Protein AF-A0A7S3MWJ5-F1 (afdb_monomer_lite)

Organism: NCBI:txid197538

pLDDT: mean 77.78, std 12.72, range [36.0, 94.38]

InterPro domains:
  IPR013099 Potassium channel domain [PF07885] (22-75)
  IPR028325 Voltage-gated potassium channel [PTHR11537] (12-87)

Secondary structure (DSSP, 8-state):
----THHHHHHHHHTSTT--TTSHHHHHHHHHHHHTT----SS---SHHHHHHHHHHHHHHHHHHHHHHHHHHHHHS--HHHHHHHHHHHHHHHHHHHHHHHHHHHHHHHHHHHHHHHH-TTHHHH-HHHHHHHHHTT--------GGGTGGG-

Radius of gyration: 41.62 Å; chains: 1; bounding box: 65×36×109 Å

Structure (mmCIF, N/CA/C/O backbone):
data_AF-A0A7S3MWJ5-F1
#
_entry.id   AF-A0A7S3MWJ5-F1
#
loop_
_atom_site.group_PDB
_atom_site.id
_atom_site.type_symbol
_atom_site.label_atom_id
_atom_site.label_alt_id
_atom_site.label_comp_id
_atom_site.label_asym_id
_atom_site.label_entity_id
_atom_site.label_seq_id
_atom_site.pdbx_PDB_ins_code
_atom_site.Cartn_x
_atom_site.Cartn_y
_atom_site.Cartn_z
_atom_site.occupancy
_atom_site.B_iso_or_equiv
_atom_site.auth_seq_id
_atom_site.auth_comp_id
_atom_site.auth_asym_id
_atom_site.auth_atom_id
_atom_site.pdbx_PDB_model_num
ATOM 1 N N . MET A 1 1 ? 3.717 13.759 -27.742 1.00 36.00 1 MET A N 1
ATOM 2 C CA . MET A 1 1 ? 4.477 14.243 -26.561 1.00 36.00 1 MET A CA 1
ATOM 3 C C . MET A 1 1 ? 4.924 13.112 -25.626 1.00 36.00 1 MET A C 1
ATOM 5 O O . MET A 1 1 ? 5.861 13.323 -24.877 1.00 36.00 1 MET A O 1
ATOM 9 N N . PHE A 1 2 ? 4.318 11.915 -25.696 1.00 42.34 2 PHE A N 1
ATOM 10 C CA . PHE A 1 2 ? 4.763 10.694 -24.997 1.00 42.34 2 PHE A CA 1
ATOM 11 C C . PHE A 1 2 ? 5.429 9.687 -25.960 1.00 42.34 2 PHE A C 1
ATOM 13 O O . PHE A 1 2 ? 5.389 8.483 -25.746 1.00 42.34 2 PHE A O 1
ATOM 20 N N . GLU A 1 3 ? 5.990 10.174 -27.067 1.00 43.28 3 GLU A N 1
ATOM 21 C CA . GLU A 1 3 ? 6.879 9.372 -27.902 1.00 43.28 3 GLU A CA 1
ATOM 22 C C . GLU A 1 3 ? 8.285 9.704 -27.427 1.00 43.28 3 GLU A C 1
ATOM 24 O O . GLU A 1 3 ? 8.800 10.791 -27.679 1.00 43.28 3 GLU A O 1
ATOM 29 N N . LEU A 1 4 ? 8.855 8.802 -26.630 1.00 56.38 4 LEU A N 1
ATOM 30 C CA . LEU A 1 4 ? 10.290 8.772 -26.369 1.00 56.38 4 LEU A CA 1
ATOM 31 C C . LEU A 1 4 ? 11.054 8.891 -27.704 1.00 56.38 4 LEU A C 1
ATOM 33 O O . LEU A 1 4 ? 10.513 8.490 -28.738 1.00 56.38 4 LEU A O 1
ATOM 37 N N . PRO A 1 5 ? 12.321 9.339 -27.691 1.00 59.81 5 PRO A N 1
ATOM 38 C CA . PRO A 1 5 ? 13.199 9.407 -28.863 1.00 59.81 5 PRO A CA 1
ATOM 39 C C . PRO A 1 5 ? 13.597 8.003 -29.356 1.00 59.81 5 PRO A C 1
ATOM 41 O O . PRO A 1 5 ? 14.734 7.765 -29.726 1.00 59.81 5 PRO A O 1
ATOM 44 N N . LEU A 1 6 ? 12.687 7.029 -29.315 1.00 60.22 6 LEU A N 1
ATOM 45 C CA . LEU A 1 6 ? 12.860 5.665 -29.789 1.00 60.22 6 LEU A CA 1
ATOM 46 C C . LEU A 1 6 ? 13.131 5.653 -31.286 1.00 60.22 6 LEU A C 1
ATOM 48 O O . LEU A 1 6 ? 14.022 4.947 -31.733 1.00 60.22 6 LEU A O 1
ATOM 52 N N . ASN A 1 7 ? 12.397 6.447 -32.064 1.00 59.94 7 ASN A N 1
ATOM 53 C CA . ASN A 1 7 ? 12.634 6.569 -33.500 1.00 59.94 7 ASN A CA 1
ATOM 54 C C . ASN A 1 7 ? 14.029 7.145 -33.798 1.00 59.94 7 ASN A C 1
ATOM 56 O O . ASN A 1 7 ? 14.731 6.615 -34.654 1.00 59.94 7 ASN A O 1
ATOM 60 N N . GLU A 1 8 ? 14.448 8.167 -33.056 1.00 61.81 8 GLU A N 1
ATOM 61 C CA . GLU A 1 8 ? 15.732 8.850 -33.219 1.00 61.81 8 GLU A CA 1
ATOM 62 C C . GLU A 1 8 ? 16.906 8.008 -32.694 1.00 61.81 8 GLU A C 1
ATOM 64 O O . GLU A 1 8 ? 17.940 7.898 -33.346 1.00 61.81 8 GLU A O 1
ATOM 69 N N . PHE A 1 9 ? 16.716 7.314 -31.572 1.00 64.75 9 PHE A N 1
ATOM 70 C CA . PHE A 1 9 ? 17.653 6.340 -31.015 1.00 64.75 9 PHE A CA 1
ATOM 71 C C . PHE A 1 9 ? 17.886 5.170 -31.972 1.00 64.75 9 PHE A C 1
ATOM 73 O O . PHE A 1 9 ? 19.026 4.800 -32.249 1.00 64.75 9 PHE A O 1
ATOM 80 N N . VAL A 1 10 ? 16.799 4.615 -32.519 1.00 64.00 10 VAL A N 1
ATOM 81 C CA . VAL A 1 10 ? 16.852 3.535 -33.510 1.00 64.00 10 VAL A CA 1
ATOM 82 C C . VAL A 1 10 ? 17.524 3.996 -34.788 1.00 64.00 10 VAL A C 1
ATOM 84 O O . VAL A 1 10 ? 18.268 3.230 -35.387 1.00 64.00 10 VAL A O 1
ATOM 87 N N . PHE A 1 11 ? 17.276 5.232 -35.212 1.00 63.50 11 PHE A N 1
ATOM 88 C CA . PHE A 1 11 ? 17.922 5.792 -36.388 1.00 63.50 11 PHE A CA 1
ATOM 89 C C . PHE A 1 11 ? 19.430 5.973 -36.168 1.00 63.50 11 PHE A C 1
ATOM 91 O O . PHE A 1 11 ? 20.218 5.558 -37.008 1.00 63.50 11 PHE A O 1
ATOM 98 N N . MET A 1 12 ? 19.842 6.489 -35.008 1.00 64.62 12 MET A N 1
ATOM 99 C CA . MET A 1 12 ? 21.245 6.814 -34.736 1.00 64.62 12 MET A CA 1
ATOM 100 C C . MET A 1 12 ? 22.150 5.587 -34.534 1.00 64.62 12 MET A C 1
ATOM 102 O O . MET A 1 12 ? 23.342 5.660 -34.826 1.00 64.62 12 MET A O 1
ATOM 106 N N . ASP A 1 13 ? 21.615 4.457 -34.058 1.00 68.81 13 ASP A N 1
ATOM 107 C CA . ASP A 1 13 ? 22.394 3.215 -33.912 1.00 68.81 13 ASP A CA 1
ATOM 108 C C . ASP A 1 13 ? 22.216 2.239 -35.093 1.00 68.81 13 ASP A C 1
ATOM 110 O O . ASP A 1 13 ? 22.936 1.244 -35.175 1.00 68.81 13 ASP A O 1
ATOM 114 N N . LYS A 1 14 ? 21.307 2.516 -36.045 1.00 65.06 14 LYS A N 1
ATOM 115 C CA . LYS A 1 14 ? 21.168 1.747 -37.303 1.00 65.06 14 LYS A CA 1
ATOM 116 C C . LYS A 1 14 ? 22.391 1.869 -38.211 1.00 65.06 14 LYS A C 1
ATOM 118 O O . LYS A 1 14 ? 22.716 0.909 -38.903 1.00 65.06 14 LYS A O 1
ATOM 123 N N . ASP A 1 15 ? 23.079 3.006 -38.160 1.00 66.06 15 ASP A N 1
ATOM 124 C CA . ASP A 1 15 ? 24.245 3.301 -39.003 1.00 66.06 15 ASP A CA 1
ATOM 125 C C . ASP A 1 15 ? 25.562 2.706 -38.455 1.00 66.06 15 ASP A C 1
ATOM 127 O O . ASP A 1 15 ? 26.628 2.863 -39.055 1.00 66.06 15 ASP A O 1
ATOM 131 N N . ALA A 1 16 ? 25.520 2.014 -37.310 1.00 65.94 16 ALA A N 1
ATOM 132 C CA . ALA A 1 16 ? 26.692 1.409 -36.685 1.00 65.94 16 ALA A CA 1
ATOM 133 C C . ALA A 1 16 ? 27.022 0.014 -37.266 1.00 65.94 16 ALA A C 1
ATOM 135 O O . ALA A 1 16 ? 26.116 -0.799 -37.477 1.00 65.94 16 ALA A O 1
ATOM 136 N N . PRO A 1 17 ? 28.311 -0.334 -37.463 1.00 55.88 17 PRO A N 1
ATOM 137 C CA . PRO A 1 17 ? 28.698 -1.693 -37.838 1.00 55.88 17 PRO A CA 1
ATOM 138 C C . PRO A 1 17 ? 28.323 -2.679 -36.714 1.00 55.88 17 PRO A C 1
ATOM 140 O O . PRO A 1 17 ? 28.638 -2.438 -35.549 1.00 55.88 17 PRO A O 1
ATOM 143 N N . HIS A 1 18 ? 27.647 -3.782 -37.067 1.00 61.66 18 HIS A N 1
ATOM 144 C CA . HIS A 1 18 ? 27.005 -4.748 -36.150 1.00 61.66 18 HIS A CA 1
ATOM 145 C C . HIS A 1 18 ? 25.787 -4.212 -35.368 1.00 61.66 18 HIS A C 1
ATOM 147 O O . HIS A 1 18 ? 25.642 -4.470 -34.173 1.00 61.66 18 HIS A O 1
ATOM 153 N N . SER A 1 19 ? 24.893 -3.471 -36.033 1.00 62.34 19 SER A N 1
ATOM 154 C CA . SER A 1 19 ? 23.639 -3.011 -35.422 1.00 62.34 19 SER A CA 1
ATOM 155 C C . SER A 1 19 ? 22.585 -4.123 -35.334 1.00 62.34 19 SER A C 1
ATOM 157 O O . SER A 1 19 ? 22.102 -4.632 -36.346 1.00 62.34 19 SER A O 1
ATOM 159 N N . TYR A 1 20 ? 22.177 -4.464 -34.110 1.00 64.50 20 TYR A N 1
ATOM 160 C CA . TYR A 1 20 ? 21.045 -5.359 -33.825 1.00 64.50 20 TYR A CA 1
ATOM 161 C C . TYR A 1 20 ? 19.686 -4.625 -33.851 1.00 64.50 20 TYR A C 1
ATOM 163 O O . TYR A 1 20 ? 18.637 -5.240 -33.638 1.00 64.50 20 TYR A O 1
ATOM 171 N N . PHE A 1 21 ? 19.690 -3.311 -34.119 1.00 65.25 21 PHE A N 1
ATOM 172 C CA . PHE A 1 21 ? 18.526 -2.413 -34.052 1.00 65.25 21 PHE A CA 1
ATOM 173 C C . PHE A 1 21 ? 17.782 -2.249 -35.386 1.00 65.25 21 PHE A C 1
ATOM 175 O O . PHE A 1 21 ? 17.010 -1.307 -35.579 1.00 65.25 21 PHE A O 1
ATOM 182 N N . THR A 1 22 ? 17.971 -3.180 -36.321 1.00 63.84 22 THR A N 1
ATOM 183 C CA . THR A 1 22 ? 17.216 -3.233 -37.582 1.00 63.84 22 THR A CA 1
ATOM 184 C C . THR A 1 22 ? 15.730 -3.524 -37.355 1.00 63.84 22 THR A C 1
ATOM 186 O O . THR A 1 22 ? 14.883 -2.979 -38.065 1.00 63.84 22 THR A O 1
ATOM 189 N N . HIS A 1 23 ? 15.400 -4.315 -36.328 1.00 72.94 23 HIS A N 1
ATOM 190 C CA . HIS A 1 23 ? 14.028 -4.634 -35.935 1.00 72.94 23 HIS A CA 1
ATOM 191 C C . HIS A 1 23 ? 13.543 -3.753 -34.777 1.00 72.94 23 HIS A C 1
ATOM 193 O O . HIS A 1 23 ? 14.165 -3.705 -33.719 1.00 72.94 23 HIS A O 1
ATOM 199 N N . ILE A 1 24 ? 12.363 -3.142 -34.940 1.00 74.12 24 ILE A N 1
ATOM 200 C CA . ILE A 1 24 ? 11.725 -2.285 -33.924 1.00 74.12 24 ILE A CA 1
ATOM 201 C C . ILE A 1 24 ? 11.528 -2.987 -32.568 1.00 74.12 24 ILE A C 1
ATOM 203 O O . ILE A 1 24 ? 11.616 -2.353 -31.519 1.00 74.12 24 ILE A O 1
ATOM 207 N N . PHE A 1 25 ? 11.315 -4.308 -32.576 1.00 80.44 25 PHE A N 1
ATOM 208 C CA . PHE A 1 25 ? 11.131 -5.105 -31.361 1.00 80.44 25 PHE A CA 1
ATOM 209 C C . PHE A 1 25 ? 12.385 -5.155 -30.480 1.00 80.44 25 PHE A C 1
ATOM 211 O O . PHE A 1 25 ? 12.262 -5.061 -29.262 1.00 80.44 25 PHE A O 1
ATOM 218 N N . ASN A 1 26 ? 13.582 -5.217 -31.069 1.00 79.81 26 ASN A N 1
ATOM 219 C CA . ASN A 1 26 ? 14.841 -5.231 -30.313 1.00 79.81 26 ASN A CA 1
ATOM 220 C C . ASN A 1 26 ? 15.073 -3.887 -29.611 1.00 79.81 26 ASN A C 1
ATOM 222 O O . ASN A 1 26 ? 15.529 -3.827 -28.470 1.00 79.81 26 ASN A O 1
ATOM 226 N N . SER A 1 27 ? 14.696 -2.799 -30.279 1.00 77.44 27 SER A N 1
ATOM 227 C CA . SER A 1 27 ? 14.772 -1.433 -29.760 1.00 77.44 27 SER A CA 1
ATOM 228 C C . SER A 1 27 ? 13.776 -1.175 -28.630 1.00 77.44 27 SER A C 1
ATOM 230 O O . SER A 1 27 ? 14.079 -0.478 -27.660 1.00 77.44 27 SER A O 1
ATOM 232 N N . TRP A 1 28 ? 12.581 -1.757 -28.730 1.00 79.94 28 TRP A N 1
ATOM 233 C CA . TRP A 1 28 ? 11.612 -1.706 -27.643 1.00 79.94 28 TRP A CA 1
ATOM 234 C C . TRP A 1 28 ? 12.090 -2.523 -26.443 1.00 79.94 28 TRP A C 1
ATOM 236 O O . TRP A 1 28 ? 12.067 -2.021 -25.320 1.00 79.94 28 TRP A O 1
ATOM 246 N N . TYR A 1 29 ? 12.598 -3.731 -26.687 1.00 84.56 29 TYR A N 1
ATOM 247 C CA . TYR A 1 29 ? 13.145 -4.595 -25.649 1.00 84.56 29 TYR A CA 1
ATOM 248 C C . TYR A 1 29 ? 14.266 -3.903 -24.864 1.00 84.56 29 TYR A C 1
ATOM 250 O O . TYR A 1 29 ? 14.136 -3.777 -23.646 1.00 84.56 29 TYR A O 1
ATOM 258 N N . ILE A 1 30 ? 15.292 -3.353 -25.535 1.00 81.56 30 ILE A N 1
ATOM 259 C CA . ILE A 1 30 ? 16.384 -2.646 -24.842 1.00 81.56 30 ILE A CA 1
ATOM 260 C C . ILE A 1 30 ? 15.867 -1.448 -24.033 1.00 81.56 30 ILE A C 1
ATOM 262 O O . ILE A 1 30 ? 16.346 -1.178 -22.931 1.00 81.56 30 ILE A O 1
ATOM 266 N N . THR A 1 31 ? 14.858 -0.743 -24.545 1.00 80.19 31 THR A N 1
ATOM 267 C CA . THR A 1 31 ? 14.302 0.428 -23.866 1.00 80.19 31 THR A CA 1
ATOM 268 C C . THR A 1 31 ? 13.552 0.022 -22.607 1.00 80.19 31 THR A C 1
ATOM 270 O O . THR A 1 31 ? 13.774 0.608 -21.549 1.00 80.19 31 THR A O 1
ATOM 273 N N . VAL A 1 32 ? 12.715 -1.014 -22.688 1.00 84.00 32 VAL A N 1
ATOM 274 C CA . VAL A 1 32 ? 11.946 -1.514 -21.544 1.00 84.00 32 VAL A CA 1
ATOM 275 C C . VAL A 1 32 ? 12.878 -2.026 -20.454 1.00 84.00 32 VAL A C 1
ATOM 277 O O . VAL A 1 32 ? 12.783 -1.537 -19.333 1.00 84.00 32 VAL A O 1
ATOM 280 N N . ILE A 1 33 ? 13.819 -2.924 -20.773 1.00 86.81 33 ILE A N 1
ATOM 281 C CA . ILE A 1 33 ? 14.734 -3.498 -19.766 1.00 86.81 33 ILE A CA 1
ATOM 282 C C . ILE A 1 33 ? 15.608 -2.432 -19.094 1.00 86.81 33 ILE A C 1
ATOM 284 O O . ILE A 1 33 ? 16.025 -2.603 -17.948 1.00 86.81 33 ILE A O 1
ATOM 288 N N . THR A 1 34 ? 15.887 -1.335 -19.799 1.00 84.06 34 THR A N 1
ATOM 289 C CA . THR A 1 34 ? 16.683 -0.210 -19.300 1.00 84.06 34 THR A CA 1
ATOM 290 C C . THR A 1 34 ? 15.846 0.707 -18.415 1.00 84.06 34 THR A C 1
ATOM 292 O O . THR A 1 34 ? 16.278 1.058 -17.319 1.00 84.06 34 THR A O 1
ATOM 295 N N . MET A 1 35 ? 14.618 1.039 -18.827 1.00 82.75 35 MET A N 1
ATOM 296 C CA . MET A 1 35 ? 13.678 1.815 -18.008 1.00 82.75 35 MET A CA 1
ATOM 297 C C . MET A 1 35 ? 13.281 1.077 -16.727 1.00 82.75 35 MET A C 1
ATOM 299 O O . MET A 1 35 ? 13.096 1.710 -15.690 1.00 82.75 35 MET A O 1
ATOM 303 N N . THR A 1 36 ? 13.186 -0.254 -16.774 1.00 85.38 36 THR A N 1
ATOM 304 C CA . THR A 1 36 ? 12.932 -1.096 -15.596 1.00 85.38 36 THR A CA 1
ATOM 305 C C . THR A 1 36 ? 14.201 -1.433 -14.814 1.00 85.38 36 THR A C 1
ATOM 307 O O . THR A 1 36 ? 14.124 -2.185 -13.846 1.00 85.38 36 THR A O 1
ATOM 310 N N . THR A 1 37 ? 15.366 -0.896 -15.197 1.00 86.88 37 THR A N 1
ATOM 311 C CA . THR A 1 37 ? 16.671 -1.117 -14.542 1.00 86.88 37 THR A CA 1
ATOM 312 C C . THR A 1 37 ? 17.124 -2.584 -14.461 1.00 86.88 37 THR A C 1
ATOM 314 O O . THR A 1 37 ? 17.981 -2.920 -13.652 1.00 86.88 37 THR A O 1
ATOM 317 N N . VAL A 1 38 ? 16.573 -3.463 -15.308 1.00 90.19 38 VAL A N 1
ATOM 318 C CA . VAL A 1 38 ? 16.954 -4.886 -15.379 1.00 90.19 38 VAL A CA 1
ATOM 319 C C . VAL A 1 38 ? 18.305 -5.040 -16.073 1.00 90.19 38 VAL A C 1
ATOM 321 O O . VAL A 1 38 ? 19.190 -5.700 -15.541 1.00 90.19 38 VAL A O 1
ATOM 324 N N . GLY A 1 39 ? 18.460 -4.412 -17.246 1.00 86.50 39 GLY A N 1
ATOM 325 C CA . GLY A 1 39 ? 19.745 -4.274 -17.939 1.00 86.50 39 GLY A CA 1
ATOM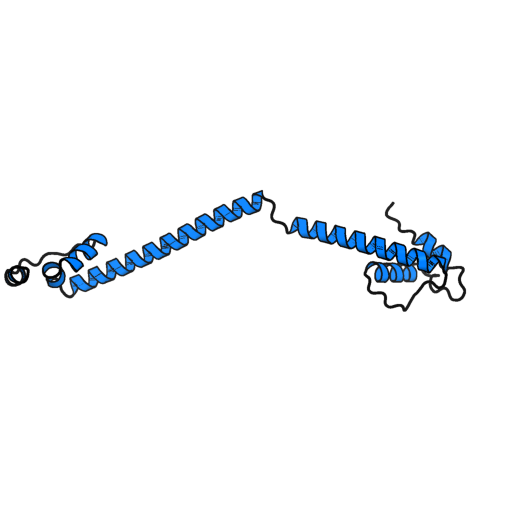 326 C C . GLY A 1 39 ? 20.507 -5.581 -18.192 1.00 86.50 39 GLY A C 1
ATOM 327 O O . GLY A 1 39 ? 21.659 -5.689 -17.785 1.00 86.50 39 GLY A O 1
ATOM 328 N N . TYR A 1 40 ? 19.905 -6.552 -18.891 1.00 87.50 40 TYR A N 1
ATOM 329 C CA . TYR A 1 40 ? 20.558 -7.833 -19.214 1.00 87.50 40 TYR A CA 1
ATOM 330 C C . TYR A 1 40 ? 21.885 -7.686 -19.980 1.00 87.50 40 TYR A C 1
ATOM 332 O O . TYR A 1 40 ? 22.772 -8.521 -19.826 1.00 87.50 40 TYR A O 1
ATOM 340 N N . GLY A 1 41 ? 22.030 -6.624 -20.782 1.00 84.19 41 GLY A N 1
ATOM 341 C CA . GLY A 1 41 ? 23.264 -6.318 -21.517 1.00 84.19 41 GLY A CA 1
ATOM 342 C C . GLY A 1 41 ? 23.501 -7.185 -22.758 1.00 84.19 41 GLY A C 1
ATOM 343 O O . GLY A 1 41 ? 24.561 -7.095 -23.367 1.00 84.19 41 GLY A O 1
ATOM 344 N N . ASP A 1 42 ? 22.515 -7.992 -23.144 1.00 84.19 42 ASP A N 1
ATOM 345 C CA . ASP A 1 42 ? 22.468 -8.783 -24.377 1.00 84.19 42 ASP A CA 1
ATOM 346 C C . ASP A 1 42 ? 22.401 -7.906 -25.634 1.00 84.19 42 ASP A C 1
ATOM 348 O O . ASP A 1 42 ? 22.993 -8.226 -26.664 1.00 84.19 42 ASP A O 1
ATOM 352 N N . LEU A 1 43 ? 21.715 -6.770 -25.530 1.00 80.12 43 LEU A N 1
ATOM 353 C CA . LEU A 1 43 ? 21.638 -5.736 -26.551 1.00 80.12 43 LEU A CA 1
ATOM 354 C C . LEU A 1 43 ? 22.109 -4.413 -25.942 1.00 80.12 43 LEU A C 1
ATOM 356 O O . LEU A 1 43 ? 21.612 -3.988 -24.899 1.00 80.12 43 LEU A O 1
ATOM 360 N N . HIS A 1 44 ? 23.056 -3.741 -26.596 1.00 79.81 44 HIS A N 1
ATOM 361 C CA . HIS A 1 44 ? 23.553 -2.432 -26.172 1.00 79.81 44 HIS A CA 1
ATOM 362 C C . HIS A 1 44 ? 23.912 -1.553 -27.375 1.00 79.81 44 HIS A C 1
ATOM 364 O O . HIS A 1 44 ? 24.419 -2.072 -28.372 1.00 79.81 44 HIS A O 1
ATOM 370 N N . PRO A 1 45 ? 23.698 -0.224 -27.301 1.00 78.31 45 PRO A N 1
ATOM 371 C CA . PRO A 1 45 ? 24.118 0.662 -28.374 1.00 78.31 45 PRO A CA 1
ATOM 372 C C . PRO A 1 45 ? 25.641 0.704 -28.470 1.00 78.31 45 PRO A C 1
ATOM 374 O O . PRO A 1 45 ? 26.353 0.830 -27.462 1.00 78.31 45 PRO A O 1
ATOM 377 N N . ASN A 1 46 ? 26.148 0.621 -29.694 1.00 78.50 46 ASN A N 1
ATOM 378 C CA . ASN A 1 46 ? 27.588 0.668 -29.951 1.00 78.50 46 ASN A CA 1
ATOM 379 C C . ASN A 1 46 ? 28.082 2.108 -30.146 1.00 78.50 46 ASN A C 1
ATOM 381 O O . ASN A 1 46 ? 29.239 2.416 -29.840 1.00 78.50 46 ASN A O 1
ATOM 385 N N . THR A 1 47 ? 27.203 3.018 -30.569 1.00 82.38 47 THR A N 1
ATOM 386 C CA . THR A 1 47 ? 27.540 4.430 -30.777 1.00 82.38 47 THR A CA 1
ATOM 387 C C . THR A 1 47 ? 27.680 5.214 -29.468 1.00 82.38 47 THR A C 1
ATOM 389 O O . THR A 1 47 ? 27.004 4.968 -28.467 1.00 82.38 47 THR A O 1
ATOM 392 N N . LYS A 1 48 ? 28.555 6.232 -29.473 1.00 81.12 48 LYS A N 1
ATOM 393 C CA . LYS A 1 48 ? 28.723 7.154 -28.330 1.00 81.12 48 LYS A CA 1
ATOM 394 C C . LYS A 1 48 ? 27.430 7.921 -28.019 1.00 81.12 48 LYS A C 1
ATOM 396 O O . LYS A 1 48 ? 27.102 8.109 -26.852 1.00 81.12 48 LYS A O 1
ATOM 401 N N . MET A 1 49 ? 26.685 8.313 -29.054 1.00 78.81 49 MET A N 1
ATOM 402 C CA . MET A 1 49 ? 25.415 9.030 -28.906 1.00 78.81 49 MET A CA 1
ATOM 403 C C . MET A 1 49 ? 24.280 8.121 -28.407 1.00 78.81 49 MET A C 1
ATOM 405 O O . MET A 1 49 ? 23.487 8.543 -27.563 1.00 78.81 49 MET A O 1
ATOM 409 N N . GLY A 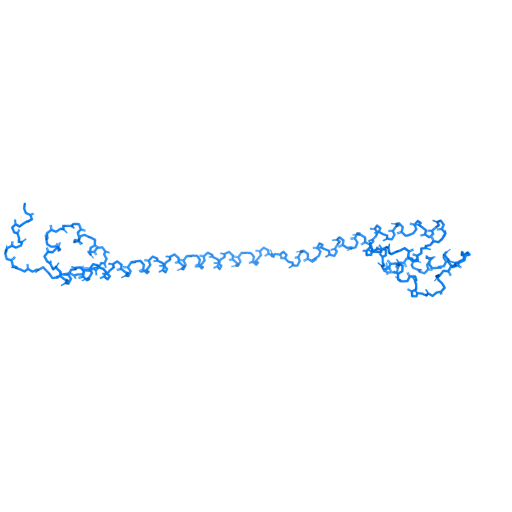1 50 ? 24.243 6.853 -28.834 1.00 78.31 50 GLY A N 1
ATOM 410 C CA . GLY A 1 50 ? 23.324 5.856 -28.282 1.00 78.31 50 GLY A CA 1
ATOM 411 C C . GLY A 1 50 ? 23.553 5.625 -26.783 1.00 78.31 50 GLY A C 1
ATOM 412 O O . GLY A 1 50 ? 22.619 5.565 -25.992 1.00 78.31 50 GLY A O 1
ATOM 413 N N . LYS A 1 51 ? 24.804 5.601 -26.320 1.00 82.00 51 LYS A N 1
ATOM 414 C CA . LYS A 1 51 ? 25.082 5.458 -24.878 1.00 82.00 51 LYS A CA 1
ATOM 415 C C . LYS A 1 51 ? 24.587 6.649 -24.049 1.00 82.00 51 LYS A C 1
ATOM 417 O O . LYS A 1 51 ? 24.057 6.445 -22.960 1.00 82.00 51 LYS A O 1
ATOM 422 N N . LEU A 1 52 ? 24.717 7.877 -24.556 1.00 83.44 52 LEU A N 1
ATOM 423 C CA . LEU A 1 52 ? 24.245 9.081 -23.859 1.00 83.44 52 LEU A CA 1
ATOM 424 C C . LEU A 1 52 ? 22.716 9.099 -23.714 1.00 83.44 52 LEU A C 1
ATOM 426 O O . LEU A 1 52 ? 22.183 9.381 -22.643 1.00 83.44 52 LEU A O 1
ATOM 430 N N . THR A 1 53 ? 22.008 8.758 -24.785 1.00 78.44 53 THR A N 1
ATOM 431 C CA . THR A 1 53 ? 20.538 8.701 -24.799 1.00 78.44 53 THR A CA 1
ATOM 432 C C . THR A 1 53 ? 19.996 7.614 -23.867 1.00 78.44 53 THR A C 1
ATOM 434 O O . THR A 1 53 ? 18.990 7.843 -23.192 1.00 78.44 53 THR A O 1
ATOM 437 N N . MET A 1 54 ? 20.699 6.486 -23.717 1.00 79.25 54 MET A N 1
ATOM 438 C CA . MET A 1 54 ? 20.368 5.466 -22.711 1.00 79.25 54 MET A CA 1
ATOM 439 C C . MET A 1 54 ? 20.467 5.998 -21.279 1.00 79.25 54 MET A C 1
ATOM 441 O O . MET A 1 54 ? 19.567 5.759 -20.477 1.00 79.25 54 MET A O 1
ATOM 445 N N . MET A 1 55 ? 21.508 6.776 -20.961 1.00 83.38 55 MET A N 1
ATOM 446 C CA . MET A 1 55 ? 21.654 7.384 -19.631 1.00 83.38 55 MET A CA 1
ATOM 447 C C . MET A 1 55 ? 20.498 8.341 -19.312 1.00 83.38 55 MET A C 1
ATOM 449 O O . MET A 1 55 ? 19.938 8.295 -18.216 1.00 83.38 55 MET A O 1
ATOM 453 N N . VAL A 1 56 ? 20.101 9.174 -20.278 1.00 83.00 56 VAL A N 1
ATOM 454 C CA . VAL A 1 56 ? 18.959 10.093 -20.122 1.00 83.00 56 VAL A CA 1
ATOM 455 C C . VAL A 1 56 ? 17.649 9.317 -19.955 1.00 83.00 56 VAL A C 1
ATOM 457 O O . VAL A 1 56 ? 16.835 9.649 -19.093 1.00 83.00 56 VAL A O 1
ATOM 460 N N . THR A 1 57 ? 17.466 8.244 -20.727 1.00 81.44 57 THR A N 1
ATOM 461 C CA . THR A 1 57 ? 16.265 7.396 -20.671 1.00 81.44 57 THR A CA 1
ATOM 462 C C . THR A 1 57 ? 16.132 6.681 -19.322 1.00 81.44 57 THR A C 1
ATOM 464 O O . THR A 1 57 ? 15.029 6.630 -18.776 1.00 81.44 57 THR A O 1
ATOM 467 N N . CYS A 1 58 ? 17.235 6.208 -18.726 1.00 83.31 58 CYS A N 1
ATOM 468 C CA . CYS A 1 58 ? 17.242 5.657 -17.363 1.00 83.31 58 CYS A CA 1
ATOM 469 C C . CYS A 1 58 ? 16.744 6.670 -16.325 1.00 83.31 58 CYS A C 1
ATOM 471 O O . CYS A 1 58 ? 15.889 6.347 -15.499 1.00 83.31 58 CYS A O 1
ATOM 473 N N . LEU A 1 59 ? 17.266 7.901 -16.366 1.00 85.75 59 LEU A N 1
ATOM 474 C CA . LEU A 1 59 ? 16.883 8.960 -15.426 1.00 85.75 59 LEU A CA 1
ATOM 475 C C . LEU A 1 59 ? 15.402 9.327 -15.568 1.00 85.75 59 LEU A C 1
ATOM 477 O O . LEU A 1 59 ? 14.696 9.481 -14.569 1.00 85.75 59 LEU A O 1
ATOM 481 N N . TRP A 1 60 ? 14.915 9.406 -16.806 1.00 84.94 60 TRP A N 1
ATOM 482 C CA . TRP A 1 60 ? 13.505 9.656 -17.088 1.00 84.94 60 TRP A CA 1
ATOM 483 C C . TRP A 1 60 ? 12.598 8.516 -16.595 1.00 84.94 60 TRP A C 1
ATOM 485 O O . TRP A 1 60 ? 11.569 8.766 -15.965 1.00 84.94 60 TRP A O 1
ATOM 495 N N . GLY A 1 61 ? 12.995 7.261 -16.827 1.00 82.12 61 GLY A N 1
ATOM 496 C CA . GLY A 1 61 ? 12.279 6.077 -16.343 1.00 82.12 61 GLY A CA 1
ATOM 497 C C . GLY A 1 61 ? 12.173 6.037 -14.817 1.00 82.12 61 GLY A C 1
ATOM 498 O O . GLY A 1 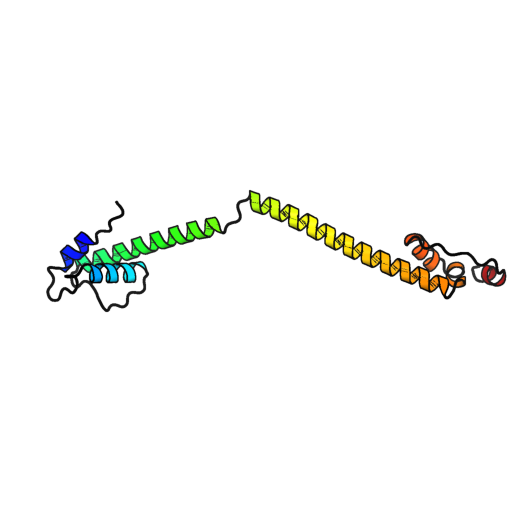61 ? 11.085 5.825 -14.280 1.00 82.12 61 GLY A O 1
ATOM 499 N N . ALA A 1 62 ? 13.264 6.341 -14.109 1.00 86.25 62 ALA A N 1
ATOM 500 C CA . ALA A 1 62 ? 13.273 6.412 -12.648 1.00 86.25 62 ALA A CA 1
ATOM 501 C C . ALA A 1 62 ? 12.310 7.486 -12.107 1.00 86.25 62 ALA A C 1
ATOM 503 O O . ALA A 1 62 ? 11.577 7.243 -11.144 1.00 86.25 62 ALA A O 1
ATOM 504 N N . PHE A 1 63 ? 12.257 8.653 -12.756 1.00 88.62 63 PHE A N 1
ATOM 505 C CA . PHE A 1 63 ? 11.309 9.710 -12.401 1.00 88.62 63 PHE A CA 1
ATOM 506 C C . PHE A 1 63 ? 9.848 9.261 -12.585 1.00 88.62 63 PHE A C 1
ATOM 508 O O . PHE A 1 63 ? 9.017 9.481 -11.702 1.00 88.62 63 PHE A O 1
ATOM 515 N N . MET A 1 64 ? 9.541 8.560 -13.680 1.00 87.25 64 MET A N 1
ATOM 516 C CA . MET A 1 64 ? 8.202 8.014 -13.935 1.00 87.25 64 MET A CA 1
ATOM 517 C C . MET A 1 64 ? 7.786 6.968 -12.893 1.00 87.25 64 MET A C 1
ATOM 519 O O . MET A 1 64 ? 6.668 7.029 -12.377 1.00 87.25 64 MET A O 1
ATOM 523 N N . ILE A 1 65 ? 8.686 6.045 -12.534 1.00 88.69 65 ILE A N 1
ATOM 524 C CA . ILE A 1 65 ? 8.420 5.039 -11.493 1.00 88.69 65 ILE A CA 1
ATOM 525 C C . ILE A 1 65 ? 8.156 5.724 -10.145 1.00 88.69 65 ILE A C 1
ATOM 527 O O . ILE A 1 65 ? 7.208 5.357 -9.452 1.00 88.69 65 ILE A O 1
ATOM 531 N N . SER A 1 66 ? 8.926 6.761 -9.800 1.00 91.88 66 SER A N 1
ATOM 532 C CA . SER A 1 66 ? 8.720 7.543 -8.573 1.00 91.88 66 SER A CA 1
ATOM 533 C C . SER A 1 66 ? 7.315 8.156 -8.508 1.00 91.88 66 SER A C 1
ATOM 535 O O . SER A 1 66 ? 6.592 7.956 -7.529 1.00 91.88 66 SER A O 1
ATOM 537 N N . LEU A 1 67 ? 6.868 8.821 -9.579 1.00 89.81 67 LEU A N 1
ATOM 538 C CA . LEU A 1 67 ? 5.519 9.396 -9.645 1.00 89.81 67 LEU A CA 1
ATOM 539 C C . LEU A 1 67 ? 4.420 8.331 -9.544 1.00 89.81 67 LEU A C 1
ATOM 541 O O . LEU A 1 67 ? 3.415 8.542 -8.860 1.00 89.81 67 LEU A O 1
ATOM 545 N N . MET A 1 68 ? 4.616 7.176 -10.184 1.00 90.75 68 MET A N 1
ATOM 546 C CA . MET A 1 68 ? 3.673 6.062 -10.098 1.00 90.75 68 MET A CA 1
ATOM 547 C C . MET A 1 68 ? 3.537 5.560 -8.655 1.00 90.75 68 MET A C 1
ATOM 549 O O . MET A 1 68 ? 2.418 5.401 -8.164 1.00 90.75 68 MET A O 1
ATOM 553 N N . VAL A 1 69 ? 4.656 5.369 -7.950 1.00 92.25 69 VAL A N 1
ATOM 554 C CA . VAL A 1 69 ? 4.662 4.941 -6.542 1.00 92.25 69 VAL A CA 1
ATOM 555 C C . VAL A 1 69 ? 3.959 5.963 -5.648 1.00 92.25 69 VAL A C 1
ATOM 557 O O . VAL A 1 69 ? 3.168 5.570 -4.788 1.00 92.25 69 VAL A O 1
ATOM 560 N N . LEU A 1 70 ? 4.179 7.263 -5.867 1.00 90.88 70 LEU A N 1
ATOM 561 C CA . LEU A 1 70 ? 3.491 8.327 -5.124 1.00 90.88 70 LEU A CA 1
ATOM 562 C C . LEU A 1 70 ? 1.976 8.302 -5.361 1.00 90.88 70 LEU A C 1
ATOM 564 O O . LEU A 1 70 ? 1.200 8.390 -4.409 1.00 90.88 70 LEU A O 1
ATOM 568 N N . SER A 1 71 ? 1.545 8.121 -6.611 1.00 91.00 71 SER A N 1
ATOM 569 C CA . SER A 1 71 ? 0.124 8.006 -6.951 1.00 91.00 71 SER A CA 1
ATOM 570 C C . SER A 1 71 ? -0.515 6.797 -6.269 1.00 91.00 71 SER A C 1
ATOM 572 O O . SER A 1 71 ? -1.570 6.924 -5.648 1.00 91.00 71 SER A O 1
ATOM 574 N N . VAL A 1 72 ? 0.132 5.633 -6.336 1.00 91.12 72 VAL A N 1
ATOM 575 C CA . VAL A 1 72 ? -0.355 4.408 -5.688 1.00 91.12 72 VAL A CA 1
ATOM 576 C C . VAL A 1 72 ? -0.410 4.580 -4.167 1.00 91.12 72 VAL A C 1
ATOM 578 O O . VAL A 1 72 ? -1.422 4.253 -3.552 1.00 91.12 72 VAL A O 1
ATOM 581 N N . SER A 1 73 ? 0.621 5.172 -3.563 1.00 87.25 73 SER A N 1
ATOM 582 C CA . SER A 1 73 ? 0.649 5.465 -2.122 1.00 87.25 73 SER A CA 1
ATOM 583 C C . SER A 1 73 ? -0.505 6.384 -1.716 1.00 87.25 73 SER A C 1
ATOM 585 O O . SER A 1 73 ? -1.211 6.090 -0.757 1.00 87.25 73 SER A O 1
ATOM 587 N N . SER A 1 74 ? -0.798 7.416 -2.515 1.00 83.44 74 SER A N 1
ATOM 588 C CA . SER A 1 74 ? -1.916 8.336 -2.258 1.00 83.44 74 SER A CA 1
ATOM 589 C C . SER A 1 74 ? -3.306 7.685 -2.350 1.00 83.44 74 SER A C 1
ATOM 591 O O . SER A 1 74 ? -4.263 8.187 -1.760 1.00 83.44 74 SER A O 1
ATOM 593 N N . MET A 1 75 ? -3.436 6.571 -3.082 1.00 80.50 75 MET A N 1
ATOM 594 C CA . MET A 1 75 ? -4.674 5.782 -3.131 1.00 80.50 75 MET A CA 1
ATOM 595 C C . MET A 1 75 ? -4.851 4.926 -1.875 1.00 80.50 75 MET A C 1
ATOM 597 O O . MET A 1 75 ? -5.979 4.734 -1.418 1.00 80.50 75 MET A O 1
ATOM 601 N N . PHE A 1 76 ? -3.750 4.416 -1.319 1.00 80.00 76 PHE A N 1
ATOM 602 C CA . PHE A 1 76 ? -3.756 3.656 -0.068 1.00 80.00 76 PHE A CA 1
ATOM 603 C C . PHE A 1 76 ? -3.815 4.550 1.174 1.00 80.00 76 PHE A C 1
ATOM 605 O O . PHE A 1 76 ? -4.280 4.101 2.226 1.00 80.00 76 PHE A O 1
ATOM 612 N N . ASP A 1 77 ? -3.408 5.814 1.057 1.00 80.94 77 ASP A N 1
ATOM 613 C CA . ASP A 1 77 ? -3.575 6.797 2.115 1.00 80.94 77 ASP A CA 1
ATOM 614 C C . ASP A 1 77 ? -5.061 7.017 2.411 1.00 80.94 77 ASP A C 1
ATOM 616 O O . ASP A 1 77 ? -5.859 7.477 1.587 1.00 80.94 77 ASP A O 1
ATOM 620 N N . LEU A 1 78 ? -5.454 6.705 3.647 1.00 71.50 78 LEU A N 1
ATOM 621 C CA . LEU A 1 78 ? -6.811 6.965 4.096 1.00 71.50 78 LEU A CA 1
ATOM 622 C C . LEU A 1 78 ? -7.049 8.475 4.108 1.00 71.50 78 LEU A C 1
ATOM 624 O O . LEU A 1 78 ? -6.540 9.201 4.965 1.00 71.50 78 LEU A O 1
ATOM 628 N N . LYS A 1 79 ? -7.899 8.943 3.188 1.00 76.94 79 LYS A N 1
ATOM 629 C CA . LYS A 1 79 ? -8.403 10.321 3.187 1.00 76.94 79 LYS A CA 1
ATOM 630 C C . LYS A 1 79 ? -8.897 10.685 4.592 1.00 76.94 79 LYS A C 1
ATOM 632 O O . LYS A 1 79 ? -9.566 9.883 5.246 1.00 76.94 79 LYS A O 1
ATOM 637 N N . LYS A 1 80 ? -8.628 11.918 5.035 1.00 73.69 80 LYS A N 1
ATOM 638 C CA . LYS A 1 80 ? -8.958 12.420 6.388 1.00 73.69 80 LYS A CA 1
ATOM 639 C C . LYS A 1 80 ? -10.396 12.077 6.826 1.00 73.69 80 LYS A C 1
ATOM 641 O O . LYS A 1 80 ? -10.618 11.688 7.968 1.00 73.69 80 LYS A O 1
ATOM 646 N N . ASN A 1 81 ? -11.350 12.114 5.894 1.00 74.44 81 ASN A N 1
ATOM 647 C CA . ASN A 1 81 ? -12.762 11.797 6.136 1.00 74.44 81 ASN A CA 1
ATOM 648 C C . ASN A 1 81 ? -13.003 10.310 6.485 1.00 74.44 81 ASN A C 1
ATOM 650 O O . ASN A 1 81 ? -13.817 10.005 7.353 1.00 74.44 81 ASN A O 1
ATOM 654 N N . GLN A 1 82 ? -12.265 9.385 5.861 1.00 79.50 82 GLN A N 1
ATOM 655 C CA . GLN A 1 82 ? -12.328 7.942 6.148 1.00 79.50 82 GLN A CA 1
ATOM 656 C C . GLN A 1 82 ? -11.712 7.622 7.520 1.00 79.50 82 GLN A C 1
ATOM 658 O O . GLN A 1 82 ? -12.232 6.796 8.272 1.00 79.50 82 GLN A O 1
ATOM 663 N N . LEU A 1 83 ? -10.640 8.332 7.890 1.00 84.00 83 LEU A N 1
ATOM 664 C CA . LEU A 1 83 ? -9.990 8.186 9.194 1.00 84.00 83 LEU A CA 1
ATOM 665 C C . LEU A 1 83 ? -10.914 8.605 10.350 1.00 84.00 83 LEU A C 1
ATOM 667 O O . LEU A 1 83 ? -10.969 7.922 11.376 1.00 84.00 83 LEU A O 1
ATOM 671 N N . LEU A 1 84 ? -11.665 9.698 10.178 1.00 84.81 84 LEU A N 1
ATOM 672 C CA . LEU A 1 84 ? -12.645 10.158 11.166 1.00 84.81 84 LEU A CA 1
ATOM 673 C C . LEU A 1 84 ? -13.765 9.128 11.370 1.00 84.81 84 LEU A C 1
ATOM 675 O O . LEU A 1 84 ? -14.056 8.766 12.513 1.00 84.81 84 LEU A O 1
ATOM 679 N N . ALA A 1 85 ? -14.326 8.588 10.282 1.00 84.62 85 ALA A N 1
ATOM 680 C CA . ALA A 1 85 ? -15.342 7.536 10.353 1.00 84.62 85 ALA A CA 1
ATOM 681 C C . ALA A 1 85 ? -14.821 6.285 11.089 1.00 84.62 85 ALA A C 1
ATOM 683 O O . ALA A 1 85 ? -15.483 5.763 11.991 1.00 84.62 85 ALA A O 1
ATOM 684 N N . LEU A 1 86 ? -13.591 5.850 10.791 1.00 86.56 86 LEU A N 1
ATOM 685 C CA . LEU A 1 86 ? -12.956 4.730 11.493 1.00 86.56 86 LEU A CA 1
ATOM 686 C C . LEU A 1 86 ? -12.720 5.010 12.978 1.00 86.56 86 LEU A C 1
ATOM 688 O O . LEU A 1 86 ? -12.889 4.106 13.800 1.00 86.56 86 LEU A O 1
ATOM 692 N N . ARG A 1 87 ? -12.348 6.241 13.347 1.00 87.38 87 ARG A N 1
ATOM 693 C CA . ARG A 1 87 ? -12.161 6.624 14.752 1.00 87.38 87 ARG A CA 1
ATOM 694 C C . ARG A 1 87 ? -13.478 6.521 15.522 1.00 87.38 87 ARG A C 1
ATOM 696 O O . ARG A 1 87 ? -13.486 5.921 16.597 1.00 87.38 87 ARG A O 1
ATOM 703 N N . HIS A 1 88 ? -14.586 6.995 14.950 1.00 87.44 88 HIS A N 1
ATOM 704 C CA . HIS A 1 88 ? -15.918 6.836 15.546 1.00 87.44 88 HIS A CA 1
ATOM 705 C C . HIS A 1 88 ? -16.316 5.357 15.707 1.00 87.44 88 HIS A C 1
ATOM 707 O O . HIS A 1 88 ? -16.770 4.955 16.783 1.00 87.44 88 HIS A O 1
ATOM 713 N N . ILE A 1 89 ? -16.074 4.512 14.700 1.00 88.12 89 ILE A N 1
ATOM 714 C CA . ILE A 1 89 ? -16.366 3.066 14.777 1.00 88.12 89 ILE A CA 1
ATOM 715 C C . ILE A 1 89 ? -15.485 2.364 15.827 1.00 88.12 89 ILE A C 1
ATOM 717 O O . ILE A 1 89 ? -15.951 1.496 16.567 1.00 88.12 89 ILE A O 1
ATOM 721 N N . ARG A 1 90 ? -14.199 2.722 15.929 1.00 91.69 90 ARG A N 1
ATOM 722 C CA . ARG A 1 90 ? -13.294 2.127 16.927 1.00 91.69 90 ARG A CA 1
ATOM 723 C C . ARG A 1 90 ? -13.668 2.530 18.349 1.00 91.69 90 ARG A C 1
ATOM 725 O O . ARG A 1 90 ? -13.696 1.661 19.216 1.00 91.69 90 ARG A O 1
ATOM 732 N N . LEU A 1 91 ? -13.976 3.806 18.585 1.00 90.31 91 LEU A N 1
ATOM 733 C CA . LEU A 1 91 ? -14.364 4.298 19.911 1.00 90.31 91 LEU A CA 1
ATOM 734 C C . LEU A 1 91 ? -15.662 3.639 20.394 1.00 90.31 91 LEU A C 1
ATOM 736 O O . LEU A 1 91 ? -15.706 3.128 21.513 1.00 90.31 91 LEU A O 1
ATOM 740 N N . THR A 1 92 ? -16.677 3.556 19.529 1.00 87.94 92 THR A N 1
ATOM 741 C CA . THR A 1 92 ? -17.951 2.886 19.846 1.00 87.94 92 THR A CA 1
ATOM 742 C C . THR A 1 92 ? -17.763 1.392 20.123 1.00 87.94 92 THR A C 1
ATOM 744 O O . THR A 1 92 ? -18.284 0.880 21.116 1.00 87.94 92 THR A O 1
ATOM 747 N N . ARG A 1 93 ? -16.944 0.685 19.329 1.00 91.00 93 ARG A N 1
ATOM 748 C CA . ARG A 1 93 ? -16.617 -0.733 19.583 1.00 91.00 93 ARG A CA 1
ATOM 749 C C . ARG A 1 93 ? -15.835 -0.949 20.880 1.00 91.00 93 ARG A C 1
ATOM 751 O O . ARG A 1 93 ? -16.104 -1.922 21.5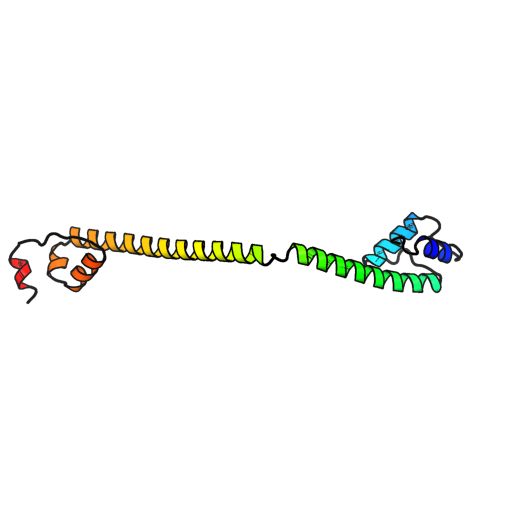86 1.00 91.00 93 ARG A O 1
ATOM 758 N N . SER A 1 94 ? -14.869 -0.088 21.197 1.00 91.19 94 SER A N 1
ATOM 759 C CA . SER A 1 94 ? -14.099 -0.178 22.444 1.00 91.19 94 SER A CA 1
ATOM 760 C C . SER A 1 94 ? -14.991 0.040 23.665 1.00 91.19 94 SER A C 1
ATOM 762 O O . SER A 1 94 ? -14.940 -0.763 24.596 1.00 91.19 94 SER A O 1
ATOM 764 N N . ALA A 1 95 ? -15.867 1.049 23.627 1.00 90.44 95 ALA A N 1
ATOM 765 C CA . ALA A 1 95 ? -16.849 1.287 24.682 1.00 90.44 95 ALA A CA 1
ATOM 766 C C . ALA A 1 95 ? -17.786 0.080 24.869 1.00 90.44 95 ALA A C 1
ATOM 768 O O . ALA A 1 95 ? -17.932 -0.421 25.985 1.00 90.44 95 ALA A O 1
ATOM 769 N N . ALA A 1 96 ? -18.336 -0.464 23.776 1.00 91.44 96 ALA A N 1
ATOM 770 C CA . ALA A 1 96 ? -19.217 -1.633 23.821 1.00 91.44 96 ALA A CA 1
ATOM 771 C C . ALA A 1 96 ? -18.542 -2.866 24.452 1.00 91.44 96 ALA A C 1
ATOM 773 O O . ALA A 1 96 ? -19.154 -3.574 25.258 1.00 91.44 96 ALA A O 1
ATOM 774 N N . LYS A 1 97 ? -17.259 -3.113 24.147 1.00 94.38 97 LYS A N 1
ATOM 775 C CA . LYS A 1 97 ? -16.490 -4.215 24.754 1.00 94.38 97 LYS A CA 1
ATOM 776 C C . LYS A 1 97 ? -16.298 -4.026 26.258 1.00 94.38 97 LYS A C 1
ATOM 778 O O . LYS A 1 97 ? -16.461 -4.993 27.005 1.00 94.38 97 LYS A O 1
ATOM 783 N N . THR A 1 98 ? -15.967 -2.817 26.708 1.00 93.69 98 THR A N 1
ATOM 784 C CA . THR A 1 98 ? -15.788 -2.514 28.137 1.00 93.69 98 THR A CA 1
ATOM 785 C C . THR A 1 98 ? -17.098 -2.693 28.900 1.00 93.69 98 THR A C 1
ATOM 787 O O . THR A 1 98 ? -17.111 -3.389 29.915 1.00 93.69 98 THR A O 1
ATOM 790 N N . ILE A 1 99 ? -18.209 -2.174 28.364 1.00 93.56 99 ILE A N 1
ATOM 791 C CA . ILE A 1 99 ? -19.546 -2.337 28.955 1.00 93.56 99 ILE A CA 1
ATOM 792 C C . ILE A 1 99 ? -19.910 -3.821 29.053 1.00 93.56 99 ILE A C 1
ATOM 794 O O . ILE A 1 99 ? -20.304 -4.290 30.115 1.00 93.56 99 ILE A O 1
ATOM 798 N N . THR A 1 100 ? -19.709 -4.591 27.981 1.00 93.38 100 THR A N 1
ATOM 799 C CA . THR A 1 100 ? -20.038 -6.026 27.967 1.00 93.38 100 THR A CA 1
ATOM 800 C C . THR A 1 100 ? -19.224 -6.810 29.001 1.00 93.38 100 THR A C 1
ATOM 802 O O . THR A 1 100 ? -19.760 -7.685 29.683 1.00 93.38 100 THR A O 1
ATOM 805 N N . ARG A 1 101 ? -17.930 -6.499 29.158 1.00 93.94 101 ARG A N 1
ATOM 806 C CA . ARG A 1 101 ? -17.068 -7.137 30.169 1.00 93.94 101 ARG A CA 1
ATOM 807 C C . ARG A 1 101 ? -17.488 -6.770 31.590 1.00 93.94 101 ARG A C 1
ATOM 809 O O . ARG A 1 101 ? -17.604 -7.667 32.421 1.00 93.94 101 ARG A O 1
ATOM 816 N N . ALA A 1 102 ? -17.752 -5.490 31.849 1.00 91.06 102 ALA A N 1
ATOM 817 C CA . ALA A 1 102 ? -18.237 -5.021 33.145 1.00 91.06 102 ALA A CA 1
ATOM 818 C C . ALA A 1 102 ? -19.591 -5.658 33.496 1.00 91.06 102 ALA A C 1
ATOM 820 O O . ALA A 1 102 ? -19.774 -6.164 34.601 1.00 91.06 102 ALA A O 1
ATOM 821 N N . PHE A 1 103 ? -20.504 -5.738 32.526 1.00 92.81 103 PHE A N 1
ATOM 822 C CA . PHE A 1 103 ? -21.798 -6.393 32.686 1.00 92.81 103 PHE A CA 1
ATOM 823 C C . PHE A 1 103 ? -21.655 -7.891 32.981 1.00 92.81 103 PHE A C 1
ATOM 825 O O . PHE A 1 103 ? -22.282 -8.406 33.907 1.00 92.81 103 PHE A O 1
ATOM 832 N N . LYS A 1 104 ? -20.785 -8.597 32.245 1.00 93.62 104 LYS A N 1
ATOM 833 C CA . LYS A 1 104 ? -20.488 -10.013 32.502 1.00 93.62 104 LYS A CA 1
ATOM 834 C C . LYS A 1 104 ? -19.935 -10.213 33.915 1.00 93.62 104 LYS A C 1
ATOM 836 O O . LYS A 1 104 ? -20.392 -11.111 34.614 1.00 93.62 104 LYS A O 1
ATOM 841 N N . PHE A 1 105 ? -19.012 -9.358 34.352 1.00 92.56 105 PHE A N 1
ATOM 842 C CA . PHE A 1 105 ? -18.465 -9.395 35.709 1.00 92.56 105 PHE A CA 1
ATOM 843 C C . PHE A 1 105 ? -19.546 -9.175 36.779 1.00 92.56 105 PHE A C 1
ATOM 845 O O . PHE A 1 105 ? -19.652 -9.967 37.716 1.00 92.56 105 PHE A O 1
ATOM 852 N N . TYR A 1 106 ? -20.395 -8.156 36.606 1.00 89.50 106 TYR A N 1
ATOM 853 C CA . TYR A 1 106 ? -21.511 -7.872 37.513 1.00 89.50 106 TYR A CA 1
ATOM 854 C C . TYR A 1 106 ? -22.478 -9.062 37.613 1.00 89.50 106 TYR A C 1
ATOM 856 O O . TYR A 1 106 ? -22.885 -9.453 38.709 1.00 89.50 106 TYR A O 1
ATOM 864 N N . ARG A 1 107 ? -22.789 -9.701 36.477 1.00 90.56 107 ARG A N 1
ATOM 865 C CA . ARG A 1 107 ? -23.685 -10.864 36.418 1.00 90.56 107 ARG A CA 1
ATOM 866 C C . ARG A 1 107 ? -23.147 -12.065 37.197 1.00 90.56 107 ARG A C 1
ATOM 868 O O . ARG A 1 107 ? -23.912 -12.711 37.912 1.00 90.56 107 ARG A O 1
ATOM 875 N N . GLU A 1 108 ? -21.858 -12.373 37.065 1.00 90.25 108 GLU A N 1
ATOM 876 C CA . GLU A 1 108 ? -21.254 -13.517 37.764 1.00 90.25 108 GLU A CA 1
ATOM 877 C C . GLU A 1 108 ? -21.123 -13.259 39.274 1.00 90.25 108 GLU A C 1
ATOM 879 O O . GLU A 1 108 ? -21.471 -14.125 40.079 1.00 90.25 108 GLU A O 1
ATOM 884 N N . LYS A 1 109 ? -20.743 -12.037 39.679 1.00 87.19 109 LYS A N 1
ATOM 885 C CA . LYS A 1 109 ? -20.749 -11.622 41.094 1.00 87.19 109 LYS A CA 1
ATOM 886 C C . LYS A 1 109 ? -22.140 -11.757 41.715 1.00 87.19 109 LYS A C 1
ATOM 888 O O . LYS A 1 109 ? -22.264 -12.338 42.793 1.00 87.19 109 LYS A O 1
ATOM 893 N N . LYS A 1 110 ? -23.190 -11.303 41.022 1.00 87.56 110 LYS A N 1
ATOM 894 C CA . LYS A 1 110 ? -24.574 -11.426 41.502 1.00 87.56 110 LYS A CA 1
ATOM 895 C C . LYS A 1 110 ? -24.959 -12.886 41.768 1.00 87.56 110 LYS A C 1
ATOM 897 O O . LYS A 1 110 ? -25.510 -13.183 42.825 1.00 87.56 110 LYS A O 1
ATOM 902 N N . LYS A 1 111 ? -24.621 -13.810 40.859 1.00 89.62 111 LYS A N 1
ATOM 903 C CA . LYS A 1 111 ? -24.879 -15.253 41.039 1.00 89.62 111 LYS A CA 1
ATOM 904 C C . LYS A 1 111 ? -24.116 -15.853 42.220 1.00 89.62 111 LYS A C 1
ATOM 906 O O . LYS A 1 111 ? -24.694 -16.638 42.965 1.00 89.62 111 LYS A O 1
ATOM 911 N N . TYR A 1 112 ? -22.852 -15.475 42.406 1.00 87.25 112 TYR A N 1
ATOM 912 C CA . TYR A 1 112 ? -22.037 -15.959 43.522 1.00 87.25 112 TYR A CA 1
ATOM 913 C C . TYR A 1 112 ? -22.657 -15.605 44.882 1.00 87.25 112 TYR A C 1
ATOM 915 O O . TYR A 1 112 ? -22.818 -16.489 45.722 1.00 87.25 112 TYR A O 1
ATOM 923 N N . TYR A 1 113 ? -23.063 -14.346 45.090 1.00 84.75 113 TYR A N 1
ATOM 924 C CA . TYR A 1 113 ? -23.702 -13.936 46.349 1.00 84.75 113 TYR A CA 1
ATOM 925 C C . TYR A 1 113 ? -25.083 -14.575 46.535 1.00 84.75 113 TYR A C 1
ATOM 927 O O . TYR A 1 113 ? -25.385 -15.036 47.630 1.00 84.75 113 TYR A O 1
ATOM 935 N N . GLN A 1 114 ? -25.879 -14.690 45.466 1.00 84.62 114 GLN A N 1
ATOM 936 C CA . GLN A 1 114 ? -27.160 -15.410 45.496 1.00 84.62 114 GLN A CA 1
ATOM 937 C C . GLN A 1 114 ? -26.989 -16.869 45.954 1.00 84.62 114 GLN A C 1
ATOM 939 O O . GLN A 1 114 ? -27.731 -17.340 46.810 1.00 84.62 114 GLN A O 1
ATOM 944 N N . LEU A 1 115 ? -25.996 -17.587 45.418 1.00 86.31 115 LEU A N 1
ATOM 945 C CA . LEU A 1 115 ? -25.714 -18.973 45.808 1.00 86.31 115 LEU A CA 1
ATOM 946 C C . LEU A 1 115 ? -25.187 -19.071 47.242 1.00 86.31 115 LEU A C 1
ATOM 948 O O . LEU A 1 115 ? -25.659 -19.905 48.009 1.00 86.31 115 LEU A O 1
ATOM 952 N N . LYS A 1 116 ? -24.244 -18.201 47.618 1.00 84.50 116 LYS A N 1
ATOM 953 C CA . LYS A 1 116 ? -23.639 -18.208 48.955 1.00 84.50 116 LYS A CA 1
ATOM 954 C C . LYS A 1 116 ? -24.675 -17.959 50.057 1.00 84.50 116 LYS A C 1
ATOM 956 O O . LYS A 1 116 ? -24.594 -18.591 51.104 1.00 84.50 116 LYS A O 1
ATOM 961 N N . LEU A 1 117 ? -25.658 -17.096 49.796 1.00 79.50 117 LEU A N 1
ATOM 962 C CA . LEU A 1 117 ? -26.741 -16.790 50.735 1.00 79.50 117 LEU A CA 1
ATOM 963 C C . LEU A 1 117 ? -27.840 -17.859 50.763 1.00 79.50 117 LEU A C 1
ATOM 965 O O . LEU A 1 117 ? -28.375 -18.131 51.829 1.00 79.50 117 LEU A O 1
ATOM 969 N N . LYS A 1 118 ? -28.136 -18.517 49.633 1.00 81.44 118 LYS A N 1
ATOM 970 C CA . LYS A 1 118 ? -29.064 -19.664 49.610 1.00 81.44 118 LYS A CA 1
ATOM 971 C C . LYS A 1 118 ? -28.543 -20.864 50.397 1.00 81.44 118 LYS A C 1
ATOM 973 O O . LYS A 1 118 ? -29.328 -21.554 51.032 1.00 81.44 118 LYS A O 1
ATOM 978 N N . ILE A 1 119 ? -27.238 -21.128 50.322 1.00 83.62 119 ILE A N 1
ATOM 979 C CA . ILE A 1 119 ? -26.611 -22.253 51.029 1.00 83.62 119 ILE A CA 1
ATOM 980 C C . ILE A 1 119 ? -26.530 -21.973 52.530 1.00 83.62 119 ILE A C 1
ATOM 982 O O . ILE A 1 119 ? -26.716 -22.884 53.330 1.00 83.62 119 ILE A O 1
ATOM 986 N N . ASN A 1 120 ? -26.231 -20.733 52.920 1.00 79.31 120 ASN A N 1
ATOM 987 C CA . ASN A 1 120 ? -26.071 -20.383 54.322 1.00 79.31 120 ASN A CA 1
ATOM 988 C C . ASN A 1 120 ? -26.656 -18.987 54.620 1.00 79.31 120 ASN A C 1
ATOM 990 O O . ASN A 1 120 ? -25.939 -17.982 54.524 1.00 79.31 120 ASN A O 1
ATOM 994 N N . PRO A 1 121 ? -27.954 -18.913 54.970 1.00 72.44 121 PRO A N 1
ATOM 995 C CA . PRO A 1 121 ? -28.651 -17.643 55.164 1.00 72.44 121 PRO A CA 1
ATOM 996 C C . PRO A 1 121 ? -28.185 -16.868 56.407 1.00 72.44 121 PRO A C 1
ATOM 998 O O . PRO A 1 121 ? -28.299 -15.643 56.431 1.00 72.44 121 PRO A O 1
ATOM 1001 N N . SER A 1 122 ? -27.583 -17.523 57.408 1.00 70.56 122 SER A N 1
ATOM 1002 C CA . SER A 1 122 ? -27.084 -16.847 58.619 1.00 70.56 122 SER A CA 1
ATOM 1003 C C . SER A 1 122 ? -25.811 -16.018 58.378 1.00 70.56 122 SER A C 1
ATOM 1005 O O . SER A 1 122 ? -25.518 -15.096 59.140 1.00 70.56 122 SER A O 1
ATOM 1007 N N . LEU A 1 123 ? -25.083 -16.253 57.275 1.00 72.06 123 LEU A N 1
ATOM 1008 C CA . LEU A 1 123 ? -23.897 -15.465 56.901 1.00 72.06 123 LEU A CA 1
ATOM 1009 C C . LEU A 1 123 ? -24.219 -14.001 56.581 1.00 72.06 123 LEU A C 1
ATOM 1011 O O . LEU A 1 123 ? -23.364 -13.136 56.774 1.00 72.06 123 LEU A O 1
ATOM 1015 N N . ALA A 1 124 ? -25.426 -13.714 56.088 1.00 70.44 124 ALA A N 1
ATOM 1016 C CA . ALA A 1 124 ? -25.853 -12.335 55.866 1.00 70.44 124 ALA A CA 1
ATOM 1017 C C . ALA A 1 124 ? -26.097 -11.579 57.176 1.00 70.44 124 ALA A C 1
ATOM 1019 O O . ALA A 1 124 ? -25.920 -10.366 57.212 1.00 70.44 124 ALA A O 1
ATOM 1020 N N . GLN A 1 125 ? -26.493 -12.294 58.231 1.00 72.88 125 GLN A N 1
ATOM 1021 C CA . GLN A 1 125 ? -26.806 -11.727 59.540 1.00 72.88 125 GLN A CA 1
ATOM 1022 C C . GLN A 1 125 ? -25.551 -11.559 60.409 1.00 72.88 125 GLN A C 1
ATOM 1024 O O . GLN A 1 125 ? -25.455 -10.595 61.156 1.00 72.88 125 GLN A O 1
ATOM 1029 N N . SER A 1 126 ? -24.562 -12.449 60.267 1.00 67.56 126 SER A N 1
ATOM 1030 C CA . SER A 1 126 ? -23.306 -12.407 61.032 1.00 67.56 126 SER A CA 1
ATOM 1031 C C . SER A 1 126 ? -22.235 -11.473 60.440 1.00 67.56 126 SER A C 1
ATOM 1033 O O . SER A 1 126 ? -21.386 -10.972 61.171 1.00 67.56 126 SER A O 1
ATOM 1035 N N . SER A 1 127 ? -22.225 -11.230 59.122 1.00 71.38 127 SER A N 1
ATOM 1036 C CA . SER A 1 127 ? -21.152 -10.474 58.454 1.00 71.38 127 SER A CA 1
ATOM 1037 C C . SER A 1 127 ? -21.677 -9.282 57.650 1.00 71.38 127 SER A C 1
ATOM 1039 O O . SER A 1 127 ? -22.034 -9.418 56.475 1.00 71.38 127 SER A O 1
ATOM 1041 N N . GLY A 1 128 ? -21.601 -8.078 58.232 1.00 75.06 128 GLY A N 1
ATOM 1042 C CA . GLY A 1 128 ? -22.016 -6.823 57.580 1.00 75.06 128 GLY A CA 1
ATOM 1043 C C . GLY A 1 128 ? -21.324 -6.551 56.233 1.00 75.06 128 GLY A C 1
ATOM 1044 O O . GLY A 1 128 ? -21.917 -5.989 55.314 1.00 75.06 128 GLY A O 1
ATOM 1045 N N . PHE A 1 129 ? -20.095 -7.044 56.045 1.00 78.75 129 PHE A N 1
ATOM 1046 C CA . PHE A 1 129 ? -19.370 -6.938 54.773 1.00 78.75 129 PHE A CA 1
ATOM 1047 C C . PHE A 1 129 ? -20.023 -7.739 53.630 1.00 78.75 129 PHE A C 1
ATOM 1049 O O . PHE A 1 129 ? -19.972 -7.339 52.462 1.00 78.75 129 PHE A O 1
ATOM 1056 N N . ILE A 1 130 ? -20.639 -8.884 53.943 1.00 80.38 130 ILE A N 1
ATOM 1057 C CA . ILE A 1 130 ? -21.345 -9.709 52.955 1.00 80.38 130 ILE A CA 1
ATOM 1058 C C . ILE A 1 130 ? -22.693 -9.072 52.625 1.00 80.38 130 ILE A C 1
ATOM 1060 O O . ILE A 1 130 ? -23.031 -8.985 51.445 1.00 80.38 130 ILE A O 1
ATOM 1064 N N . GLN A 1 131 ? -23.402 -8.558 53.633 1.00 78.12 131 GLN A N 1
ATOM 1065 C CA . GLN A 1 131 ? -24.640 -7.798 53.460 1.00 78.12 131 GLN A CA 1
ATOM 1066 C C . GLN A 1 131 ? -24.439 -6.582 52.546 1.00 78.12 131 GLN A C 1
ATOM 1068 O O . GLN A 1 131 ? -25.175 -6.423 51.572 1.00 78.12 131 GLN A O 1
ATOM 1073 N N . MET A 1 132 ? -23.407 -5.768 52.790 1.00 81.31 132 MET A N 1
ATOM 1074 C CA . MET A 1 132 ? -23.151 -4.559 52.001 1.00 81.31 132 MET A CA 1
ATOM 1075 C C . MET A 1 132 ? -22.826 -4.877 50.533 1.00 81.31 132 MET A C 1
ATOM 1077 O O . MET A 1 132 ? -23.359 -4.245 49.621 1.00 81.31 132 MET A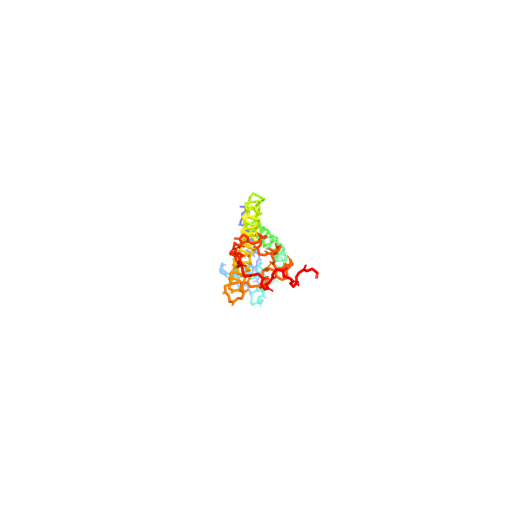 O 1
ATOM 1081 N N . ASN A 1 133 ? -22.007 -5.905 50.280 1.00 86.12 133 ASN A N 1
ATOM 1082 C CA . ASN A 1 133 ? -21.699 -6.335 48.915 1.00 86.12 133 ASN A CA 1
ATOM 1083 C C . ASN A 1 133 ? -22.916 -6.962 48.219 1.00 86.12 133 ASN A C 1
ATOM 1085 O O . ASN A 1 133 ? -23.186 -6.641 47.065 1.00 86.12 133 ASN A O 1
ATOM 1089 N N . ALA A 1 134 ? -23.675 -7.826 48.898 1.00 82.88 134 ALA A N 1
ATOM 1090 C CA . ALA A 1 134 ? -24.883 -8.430 48.338 1.00 82.88 134 ALA A CA 1
ATOM 1091 C C . ALA A 1 134 ? -25.928 -7.361 47.963 1.00 82.88 134 ALA A C 1
ATOM 1093 O O . ALA A 1 134 ? -26.456 -7.392 46.847 1.00 82.88 134 ALA A O 1
ATOM 1094 N N . ALA A 1 135 ? -26.140 -6.365 48.830 1.00 82.81 135 ALA A N 1
ATOM 1095 C CA . ALA A 1 135 ? -27.010 -5.223 48.558 1.00 82.81 135 ALA A CA 1
ATOM 1096 C C . ALA A 1 135 ? -26.527 -4.400 47.349 1.00 82.81 135 ALA A C 1
ATOM 1098 O O . ALA A 1 135 ? -27.326 -4.086 46.467 1.00 82.81 135 ALA A O 1
ATOM 1099 N N . ALA A 1 136 ? -25.218 -4.142 47.229 1.00 85.50 136 ALA A N 1
ATOM 1100 C CA . ALA A 1 136 ? -24.635 -3.448 46.074 1.00 85.50 136 ALA A CA 1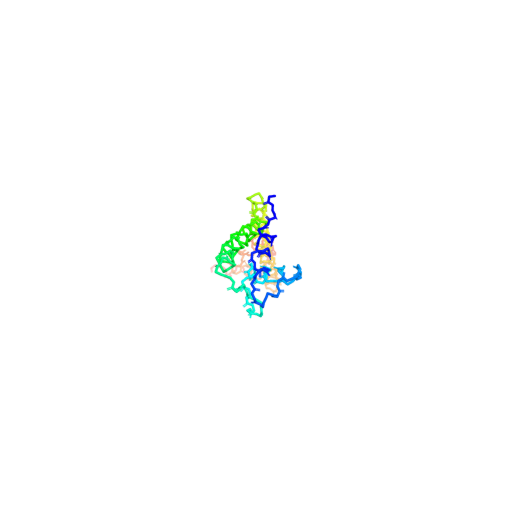
ATOM 1101 C C . ALA A 1 136 ? -24.839 -4.202 44.739 1.00 85.50 136 ALA A C 1
ATOM 1103 O O . ALA A 1 136 ? -24.954 -3.590 43.674 1.00 85.50 136 ALA A O 1
ATOM 1104 N N . PHE A 1 137 ? -24.935 -5.535 44.778 1.00 85.69 137 PHE A N 1
ATOM 1105 C CA . PHE A 1 137 ? -25.271 -6.369 43.615 1.00 85.69 137 PHE A CA 1
ATOM 1106 C C . PHE A 1 137 ? -26.789 -6.621 43.452 1.00 85.69 137 PHE A C 1
ATOM 1108 O O . PHE A 1 137 ? -27.194 -7.418 42.596 1.00 85.69 137 PHE A O 1
ATOM 1115 N N . GLY A 1 138 ? -27.641 -5.953 44.243 1.00 82.31 138 GLY A N 1
ATOM 1116 C CA . GLY A 1 138 ? -29.102 -6.084 44.194 1.00 82.31 138 GLY A CA 1
ATOM 1117 C C . GLY A 1 138 ? -29.583 -7.503 44.506 1.00 82.31 138 GLY A C 1
ATOM 1118 O O . GLY A 1 138 ? -30.453 -8.038 43.811 1.00 82.31 138 GLY A O 1
ATOM 1119 N N . VAL A 1 139 ? -28.930 -8.159 45.463 1.00 81.94 139 VAL A N 1
ATOM 1120 C CA . VAL A 1 139 ? -29.249 -9.504 45.951 1.00 81.94 139 VAL A CA 1
ATOM 1121 C C . VAL A 1 139 ? -30.029 -9.359 47.253 1.00 81.94 139 VAL A C 1
ATOM 1123 O O . VAL A 1 139 ? -29.452 -9.015 48.280 1.00 81.94 139 VAL A O 1
ATOM 1126 N N . SER A 1 140 ? -31.333 -9.625 47.201 1.00 72.12 140 SER A N 1
ATOM 1127 C CA . SER A 1 140 ? -32.187 -9.698 48.389 1.00 72.12 140 SER A CA 1
ATOM 1128 C C . SER A 1 140 ? -32.026 -11.051 49.078 1.00 72.12 140 SER A C 1
ATOM 1130 O O . SER A 1 140 ? -31.899 -12.076 48.406 1.00 72.12 140 SER A O 1
ATOM 1132 N N . TYR A 1 141 ? -32.053 -11.053 50.405 1.00 69.50 141 TYR A N 1
ATOM 1133 C CA . TYR A 1 141 ? -32.068 -12.257 51.230 1.00 69.50 141 TYR A CA 1
ATOM 1134 C C . TYR A 1 141 ? -33.122 -12.091 52.329 1.00 69.50 141 TYR A C 1
ATOM 1136 O O . TYR A 1 141 ? -33.336 -10.983 52.818 1.00 69.50 141 TYR A O 1
ATOM 1144 N N . GLU A 1 142 ? -33.799 -13.178 52.689 1.00 63.22 142 GLU A N 1
ATOM 1145 C CA . GLU A 1 142 ? -34.696 -13.201 53.845 1.00 63.22 142 GLU A CA 1
ATOM 1146 C C . GLU A 1 142 ? -33.865 -13.340 55.122 1.00 63.22 142 GLU A C 1
ATOM 1148 O O . GLU A 1 142 ? -32.992 -14.204 55.224 1.00 63.22 142 GLU A O 1
ATOM 1153 N N . VAL A 1 143 ? -34.115 -12.462 56.092 1.00 59.28 143 VAL A N 1
ATOM 1154 C CA . VAL A 1 143 ? -33.512 -12.551 57.423 1.00 59.28 143 VAL A CA 1
ATOM 1155 C C . VAL A 1 143 ? -34.263 -13.636 58.191 1.00 59.28 143 VAL A C 1
ATOM 1157 O O . VAL A 1 143 ? -35.459 -13.501 58.435 1.00 59.28 143 VAL A O 1
ATOM 1160 N N . SER A 1 144 ? -33.576 -14.724 58.548 1.00 57.69 144 SER A N 1
ATOM 1161 C CA . SER A 1 144 ? -34.161 -15.783 59.375 1.00 57.69 144 SER A CA 1
ATOM 1162 C C . SER A 1 144 ? -34.456 -15.235 60.772 1.00 57.69 144 SER A C 1
ATOM 1164 O O . SER A 1 144 ? -33.552 -14.770 61.463 1.00 57.69 144 SER A O 1
ATOM 1166 N N . SER A 1 145 ? -35.717 -15.294 61.203 1.00 55.47 145 SER A N 1
ATOM 1167 C CA . SER A 1 145 ? -36.197 -14.779 62.493 1.00 55.47 145 SER A CA 1
ATOM 1168 C C . SER A 1 145 ? -35.805 -15.646 63.700 1.00 55.47 145 SER A C 1
ATOM 1170 O O . SER A 1 145 ? -36.431 -15.542 64.753 1.00 55.47 145 SER A O 1
ATOM 1172 N N . ASN A 1 146 ? -34.818 -16.538 63.557 1.00 55.00 146 ASN A N 1
ATOM 1173 C CA . ASN A 1 146 ? -34.396 -17.432 64.630 1.00 55.00 146 ASN A CA 1
ATOM 1174 C C . ASN A 1 146 ? -33.558 -16.650 65.674 1.00 55.00 146 ASN A C 1
ATOM 1176 O O . ASN A 1 146 ? -32.504 -16.115 65.307 1.00 55.00 146 ASN A O 1
ATOM 1180 N N . PRO A 1 147 ? -33.997 -16.553 66.948 1.00 57.91 147 PRO A N 1
ATOM 1181 C CA . PRO A 1 147 ? -33.366 -15.703 67.967 1.00 57.91 147 PRO A CA 1
ATOM 1182 C C . PRO A 1 147 ? -31.902 -16.056 68.279 1.00 57.91 147 PRO A C 1
ATOM 1184 O O . PRO A 1 147 ? -31.146 -15.173 68.681 1.00 57.91 147 PRO A O 1
ATOM 1187 N N . ASP A 1 148 ? -31.469 -17.291 68.010 1.00 56.50 148 ASP A N 1
ATOM 1188 C CA . ASP A 1 148 ? -30.094 -17.755 68.259 1.00 56.50 148 ASP A CA 1
ATOM 1189 C C . ASP A 1 148 ? -29.024 -17.007 67.438 1.00 56.50 148 ASP A C 1
ATOM 1191 O O . ASP A 1 148 ? -27.865 -16.930 67.843 1.00 56.50 148 ASP A O 1
ATOM 1195 N N . TYR A 1 149 ? -29.389 -16.418 66.291 1.00 54.72 149 TYR A N 1
ATOM 1196 C CA . TYR A 1 149 ? -28.443 -15.720 65.404 1.00 54.72 149 TYR A CA 1
ATOM 1197 C C . TYR A 1 149 ? -28.369 -14.204 65.639 1.00 54.72 149 TYR A C 1
ATOM 1199 O O . TYR A 1 149 ? -27.460 -13.554 65.124 1.00 54.72 149 TYR A O 1
ATOM 1207 N N . ALA A 1 150 ? -29.290 -13.628 66.419 1.00 52.66 150 ALA A N 1
ATOM 1208 C CA . ALA A 1 150 ? -29.282 -12.203 66.760 1.00 52.66 150 ALA A CA 1
ATOM 1209 C C . ALA A 1 150 ? -28.244 -11.854 67.846 1.00 52.66 150 ALA A C 1
ATOM 1211 O O . ALA A 1 150 ? -27.776 -10.720 67.904 1.00 52.66 150 ALA A O 1
ATOM 1212 N N . ALA A 1 151 ? -27.852 -12.830 68.673 1.00 52.44 151 ALA A N 1
ATOM 1213 C CA . ALA A 1 151 ? -26.916 -12.644 69.784 1.00 52.44 151 ALA A CA 1
ATOM 1214 C C . ALA A 1 151 ? -25.428 -12.668 69.374 1.00 52.44 151 ALA A C 1
ATOM 1216 O O . ALA A 1 151 ? -24.582 -12.197 70.122 1.00 52.44 151 ALA A O 1
ATOM 1217 N N . ALA A 1 152 ? -25.092 -13.191 68.189 1.00 52.31 152 ALA A N 1
ATOM 1218 C CA . ALA A 1 152 ? -23.703 -13.349 67.733 1.00 52.31 152 ALA A CA 1
ATOM 1219 C C . ALA A 1 152 ? -23.100 -12.092 67.065 1.00 52.31 152 ALA A C 1
ATOM 1221 O O . ALA A 1 152 ? -21.958 -12.131 66.611 1.00 52.31 152 ALA A O 1
ATOM 1222 N N . GLY A 1 153 ? -23.878 -11.010 66.943 1.00 50.28 153 GLY A N 1
ATOM 1223 C CA . GLY A 1 153 ? -23.483 -9.755 66.290 1.00 50.28 153 GLY A CA 1
ATOM 1224 C C . GLY A 1 153 ? -23.313 -8.561 67.234 1.00 50.28 153 GLY A C 1
ATOM 1225 O O . GLY A 1 153 ? -23.242 -7.436 66.739 1.00 50.28 153 GLY A O 1
ATOM 1226 N N . GLN A 1 154 ? -23.298 -8.791 68.551 1.00 38.78 154 GLN A N 1
ATOM 1227 C CA . GLN A 1 154 ? -22.936 -7.786 69.558 1.00 38.78 154 GLN A CA 1
ATOM 1228 C C . GLN A 1 154 ? -21.468 -7.912 69.956 1.00 38.78 154 GLN A C 1
ATOM 1230 O O . GLN A 1 154 ? -20.997 -9.062 70.096 1.00 38.78 154 GLN A O 1
#

Foldseek 3Di:
DPDQCLVVLLVVQVPDDPRPSPDSVVSVVCLVCLLVVVCPVPDARPDPVNVVSSVVSNVVSVVVVVVVVVVVVVVVPDDPVNVVVVVVVVVVVVVVVVVVVVVVVLVVLQVVLLVVCVVPVLCCLQDVVSVVSNVVSVHDGDRPPDPVSNVNND

Sequence (154 aa):
MFELPLNEFVFMDKDAPHSYFTHIFNSWYITVITMTTVGYGDLHPNTKMGKLTMMVTCLWGAFMISLMVLSVSSMFDLKKNQLLALRHIRLTRSAAKTITRAFKFYREKKKYYQLKLKINPSLAQSSGFIQMNAAAFGVSYEVSSNPDYAAAGQ